Protein AF-A0A2V9KJE1-F1 (afdb_monomer_lite)

Radius of gyration: 40.96 Å; chains: 1; bounding box: 89×88×91 Å

pLDDT: mean 70.81, std 15.7, range [36.5, 93.81]

Structure (mmCIF, N/CA/C/O backbone):
data_AF-A0A2V9KJE1-F1
#
_entry.id   AF-A0A2V9KJE1-F1
#
loop_
_atom_site.group_PDB
_atom_site.id
_atom_site.type_symbol
_atom_site.label_atom_id
_atom_site.label_alt_id
_atom_site.label_comp_id
_atom_site.label_asym_id
_atom_site.label_entity_id
_atom_site.label_seq_id
_atom_site.pdbx_PDB_ins_code
_atom_site.Cartn_x
_atom_site.Cartn_y
_atom_site.Cartn_z
_atom_site.occupancy
_atom_site.B_iso_or_equiv
_atom_site.auth_seq_id
_atom_site.auth_comp_id
_atom_site.auth_asym_id
_atom_site.auth_atom_id
_atom_site.pdbx_PDB_model_num
ATOM 1 N N . MET A 1 1 ? 0.465 39.470 10.016 1.00 60.12 1 MET A N 1
ATOM 2 C CA . MET A 1 1 ? 0.032 39.154 11.400 1.00 60.12 1 MET A CA 1
ATOM 3 C C . MET A 1 1 ? -0.940 37.970 11.482 1.00 60.12 1 MET A C 1
ATOM 5 O O . MET A 1 1 ? -1.131 37.481 12.587 1.00 60.12 1 MET A O 1
ATOM 9 N N . SER A 1 2 ? -1.497 37.476 10.367 1.00 68.62 2 SER A N 1
ATOM 10 C CA . SER A 1 2 ? -2.455 36.352 10.347 1.00 68.62 2 SER A CA 1
ATOM 11 C C . SER A 1 2 ? -1.814 34.967 10.550 1.00 68.62 2 SER A C 1
ATOM 13 O O . SER A 1 2 ? -2.291 34.214 11.384 1.00 68.62 2 SER A O 1
ATOM 15 N N . ASP A 1 3 ? -0.639 34.705 9.962 1.00 73.88 3 ASP A N 1
ATOM 16 C CA . ASP A 1 3 ? 0.068 33.402 10.037 1.00 73.88 3 ASP A CA 1
ATOM 17 C C . ASP A 1 3 ? 0.393 32.912 11.469 1.00 73.88 3 ASP A C 1
ATOM 19 O O . ASP A 1 3 ? 0.583 31.725 11.720 1.00 73.88 3 ASP A O 1
ATOM 23 N N . ARG A 1 4 ? 0.455 33.820 12.452 1.00 74.38 4 ARG A N 1
ATOM 24 C CA . ARG A 1 4 ? 0.690 33.448 13.857 1.00 74.38 4 ARG A CA 1
ATOM 25 C C . ARG A 1 4 ? -0.583 32.961 14.552 1.00 74.38 4 ARG A C 1
ATOM 27 O O . ARG A 1 4 ? -0.482 32.107 15.421 1.00 74.38 4 ARG A O 1
ATOM 34 N N . LYS A 1 5 ? -1.743 33.510 14.174 1.00 80.38 5 LYS A N 1
ATOM 35 C CA . LYS A 1 5 ? -3.051 33.151 14.740 1.00 80.38 5 LYS A CA 1
ATOM 36 C C . LYS A 1 5 ? -3.518 31.792 14.224 1.00 80.38 5 LYS A C 1
ATOM 38 O O . LYS A 1 5 ? -4.075 31.011 14.989 1.00 80.38 5 LYS A O 1
ATOM 43 N N . ASP A 1 6 ? -3.210 31.498 12.965 1.00 81.44 6 ASP A N 1
ATOM 44 C CA . ASP A 1 6 ? -3.544 30.215 12.349 1.00 81.44 6 ASP A CA 1
ATOM 45 C C . ASP A 1 6 ? -2.756 29.078 13.011 1.00 81.44 6 ASP A C 1
ATOM 47 O O . ASP A 1 6 ? -3.331 28.060 13.373 1.00 81.44 6 ASP A O 1
ATOM 51 N N . LYS A 1 7 ? -1.459 29.279 13.286 1.00 84.81 7 LYS A N 1
ATOM 52 C CA . LYS A 1 7 ? -0.634 28.285 13.998 1.00 84.81 7 LYS A CA 1
ATOM 53 C C . LYS A 1 7 ? -1.140 28.004 15.409 1.00 84.81 7 LYS A C 1
ATOM 55 O O . LYS A 1 7 ? -1.301 26.844 15.757 1.00 84.81 7 LYS A O 1
ATOM 60 N N . THR A 1 8 ? -1.467 29.044 16.178 1.00 87.75 8 THR A N 1
ATOM 61 C CA . THR A 1 8 ? -2.024 28.862 17.529 1.00 87.75 8 THR A CA 1
ATOM 62 C C . THR A 1 8 ? -3.370 28.143 17.506 1.00 87.75 8 THR A C 1
ATOM 64 O O . THR A 1 8 ? -3.623 27.308 18.359 1.00 87.75 8 THR A O 1
ATOM 67 N N . PHE A 1 9 ? -4.210 28.411 16.502 1.00 90.19 9 PHE A N 1
ATOM 68 C CA . PHE A 1 9 ? -5.490 27.722 16.354 1.00 90.19 9 PHE A CA 1
ATOM 69 C C . PHE A 1 9 ? -5.316 26.233 16.027 1.00 90.19 9 PHE A C 1
ATOM 71 O O . PHE A 1 9 ? -6.034 25.395 16.568 1.00 90.19 9 PHE A O 1
ATOM 78 N N . ILE A 1 10 ? -4.361 25.893 15.156 1.00 91.06 10 ILE A N 1
ATOM 79 C CA . ILE A 1 10 ? -4.055 24.497 14.831 1.00 91.06 10 ILE A CA 1
ATOM 80 C C . ILE A 1 10 ? -3.469 23.768 16.040 1.00 91.06 10 ILE A C 1
ATOM 82 O O . ILE A 1 10 ? -3.880 22.640 16.309 1.00 91.06 10 ILE A O 1
ATOM 86 N N . ASP A 1 11 ? -2.562 24.405 16.779 1.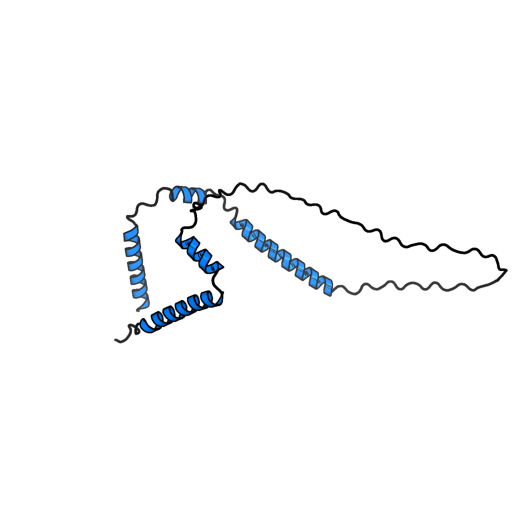00 92.69 11 ASP A N 1
ATOM 87 C CA . ASP A 1 11 ? -1.979 23.821 17.988 1.00 92.69 11 ASP A CA 1
ATOM 88 C C . ASP A 1 11 ? -3.067 23.552 19.043 1.00 92.69 11 ASP A C 1
ATOM 90 O O . ASP A 1 11 ? -3.169 22.428 19.533 1.00 92.69 11 ASP A O 1
ATOM 94 N N . ASP A 1 12 ? -3.962 24.515 19.294 1.00 92.06 12 ASP A N 1
ATOM 95 C CA . ASP A 1 12 ? -5.085 24.356 20.230 1.00 92.06 12 ASP A CA 1
ATOM 96 C C . ASP A 1 12 ? -6.057 23.243 19.794 1.00 92.06 12 ASP A C 1
ATOM 98 O O . ASP A 1 12 ? -6.529 22.451 20.616 1.00 92.06 12 ASP A O 1
ATOM 102 N N . LEU A 1 13 ? -6.340 23.135 18.490 1.00 93.81 13 LEU A N 1
ATOM 103 C CA . LEU A 1 13 ? -7.194 22.080 17.936 1.00 93.81 13 LEU A CA 1
ATOM 104 C C . LEU A 1 13 ? -6.567 20.689 18.130 1.00 93.81 13 LEU A C 1
ATOM 106 O O . LEU A 1 13 ? -7.262 19.721 18.459 1.00 93.81 13 LEU A O 1
ATOM 110 N N . VAL A 1 14 ? -5.254 20.579 17.915 1.00 92.81 14 VAL A N 1
ATOM 111 C CA . VAL A 1 14 ? -4.510 19.328 18.091 1.00 92.81 14 VAL A CA 1
ATOM 112 C C . VAL A 1 14 ? -4.477 18.941 19.563 1.00 92.81 14 VAL A C 1
ATOM 114 O O . VAL A 1 14 ? -4.825 17.799 19.872 1.00 92.81 14 VAL A O 1
ATOM 117 N N . GLU A 1 15 ? -4.151 19.872 20.458 1.00 92.31 15 GLU A N 1
ATOM 118 C CA . GLU A 1 15 ? -4.137 19.663 21.910 1.00 92.31 15 GLU A CA 1
ATOM 119 C C . GLU A 1 15 ? -5.501 19.135 22.389 1.00 92.31 15 GLU A C 1
ATOM 121 O O . GLU A 1 15 ? -5.583 18.066 22.997 1.00 92.31 15 GLU A O 1
ATOM 126 N N . GLN A 1 16 ? -6.599 19.781 21.976 1.00 90.94 16 GLN A N 1
ATOM 127 C CA . GLN A 1 16 ? -7.961 19.363 22.323 1.00 90.94 16 GLN A CA 1
ATOM 128 C C . GLN A 1 16 ? -8.304 17.958 21.791 1.00 90.94 16 GLN A C 1
ATOM 130 O O . GLN A 1 16 ? -9.004 17.175 22.445 1.00 90.94 16 GLN A O 1
ATOM 135 N N . SER A 1 17 ? -7.815 17.613 20.595 1.00 86.81 17 SER A N 1
ATOM 136 C CA . SER A 1 17 ? -8.026 16.290 19.997 1.00 86.81 17 SER A CA 1
ATOM 137 C C . SER A 1 17 ? -7.238 15.179 20.703 1.00 86.81 17 SER A C 1
ATOM 139 O O . SER A 1 17 ? -7.707 14.036 20.770 1.00 86.81 17 SER A O 1
ATOM 141 N N . LEU A 1 18 ? -6.056 15.510 21.230 1.00 87.25 18 LEU A N 1
ATOM 142 C CA . LEU A 1 18 ? -5.180 14.592 21.951 1.00 87.25 18 LEU A CA 1
ATOM 143 C C . LEU A 1 18 ? -5.666 14.377 23.380 1.00 87.25 18 LEU A C 1
ATOM 145 O O . LEU A 1 18 ? -5.709 13.229 23.823 1.00 87.25 18 LEU A O 1
ATOM 149 N N . ASP A 1 19 ? -6.120 15.430 24.057 1.00 87.75 19 ASP A N 1
ATOM 150 C CA . ASP A 1 19 ? -6.694 15.327 25.399 1.00 87.75 19 ASP A CA 1
ATOM 151 C C . ASP A 1 19 ? -7.910 14.399 25.419 1.00 87.75 19 ASP A C 1
ATOM 153 O O . ASP A 1 19 ? -7.998 13.509 26.265 1.00 87.75 19 ASP A O 1
ATOM 157 N N . ARG A 1 20 ? -8.777 14.472 24.398 1.00 81.62 20 ARG A N 1
ATOM 158 C CA . ARG A 1 20 ? -9.908 13.539 24.244 1.00 81.62 20 ARG A CA 1
ATOM 159 C C . ARG A 1 20 ? -9.477 12.070 24.115 1.00 81.62 20 ARG A C 1
ATOM 161 O O . ARG A 1 20 ? -10.264 11.171 24.395 1.00 81.62 20 ARG A O 1
ATOM 168 N N . ARG A 1 21 ? -8.252 11.802 23.657 1.00 76.06 21 ARG A N 1
ATOM 169 C CA . ARG A 1 21 ? -7.707 10.445 23.475 1.00 76.06 21 ARG A CA 1
ATOM 170 C C . ARG A 1 21 ? -6.802 10.005 24.624 1.00 76.06 21 ARG A C 1
ATOM 172 O O . ARG A 1 21 ? -6.409 8.842 24.651 1.00 76.06 21 ARG A O 1
ATOM 179 N N . ARG A 1 22 ? -6.490 10.900 25.564 1.00 76.38 22 ARG A N 1
ATOM 180 C CA . ARG A 1 22 ? -5.580 10.656 26.690 1.00 76.38 22 ARG A CA 1
ATOM 181 C C . ARG A 1 22 ? -6.195 9.776 27.777 1.00 76.38 22 ARG A C 1
ATOM 183 O O . ARG A 1 22 ? -5.471 9.063 28.460 1.00 76.38 22 ARG A O 1
ATOM 190 N N . GLU A 1 23 ? -7.521 9.798 27.898 1.00 73.69 23 GLU A N 1
ATOM 191 C CA . GLU A 1 23 ? -8.286 8.951 28.826 1.00 73.69 23 GLU A CA 1
ATOM 192 C C . GLU A 1 23 ? -8.452 7.505 28.330 1.00 73.69 23 GLU A C 1
ATOM 194 O O . GLU A 1 23 ? -8.911 6.639 29.073 1.00 73.69 23 GLU A O 1
ATOM 199 N N . ILE A 1 24 ? -8.074 7.219 27.080 1.00 79.19 24 ILE A N 1
ATOM 200 C CA . ILE A 1 24 ? -8.114 5.863 26.537 1.00 79.19 24 ILE A CA 1
ATOM 201 C C . ILE A 1 24 ? -6.896 5.116 27.073 1.00 79.19 24 ILE A C 1
ATOM 203 O O . ILE A 1 24 ? -5.758 5.420 26.713 1.00 79.19 24 ILE A O 1
ATOM 207 N N . GLU A 1 25 ? -7.146 4.127 27.929 1.00 72.38 25 GLU A N 1
ATOM 208 C CA . GLU A 1 25 ? -6.110 3.251 28.463 1.00 72.38 25 GLU A CA 1
ATOM 209 C C . GLU A 1 25 ? -5.287 2.660 27.299 1.00 72.38 25 GLU A C 1
ATOM 211 O O . GLU A 1 25 ? -5.864 2.126 26.340 1.00 72.38 25 GLU A O 1
ATOM 216 N N . PRO A 1 26 ? -3.945 2.786 27.316 1.00 70.62 26 PRO A N 1
ATOM 217 C CA . PRO A 1 26 ? -3.120 2.253 26.246 1.00 70.62 26 PRO A CA 1
ATOM 218 C C . PRO A 1 26 ? -3.376 0.751 26.125 1.00 70.62 26 PRO A C 1
ATOM 220 O O . PRO A 1 26 ? -3.361 0.018 27.114 1.00 70.62 26 PRO A O 1
ATOM 223 N N . LEU A 1 27 ? -3.619 0.289 24.895 1.00 69.56 27 LEU A N 1
ATOM 224 C CA . LEU A 1 27 ? -3.866 -1.121 24.597 1.00 69.56 27 LEU A CA 1
ATOM 225 C C . LEU A 1 27 ? -2.766 -1.977 25.243 1.00 69.56 27 LEU A C 1
ATOM 227 O O . LEU A 1 27 ? -1.590 -1.878 24.870 1.00 69.56 27 LEU A O 1
ATOM 231 N N . ARG A 1 28 ? -3.154 -2.809 26.222 1.00 74.94 28 ARG A N 1
ATOM 232 C CA . ARG A 1 28 ? -2.244 -3.731 26.916 1.00 74.94 28 ARG A CA 1
ATOM 233 C C . ARG A 1 28 ? -1.386 -4.488 25.897 1.00 74.94 28 ARG A C 1
ATOM 235 O O . ARG A 1 28 ? -1.897 -5.043 24.925 1.00 74.94 28 ARG A O 1
ATOM 242 N N . GLY A 1 29 ? -0.072 -4.490 26.121 1.00 77.25 29 GLY A N 1
ATOM 243 C CA . GLY A 1 29 ? 0.908 -5.172 25.268 1.00 77.25 29 GLY A CA 1
ATOM 244 C C . GLY A 1 29 ? 1.596 -4.294 24.214 1.00 77.25 29 GLY A C 1
ATOM 245 O O . GLY A 1 29 ? 2.469 -4.785 23.496 1.00 77.25 29 GLY A O 1
ATOM 246 N N . LEU A 1 30 ? 1.270 -2.999 24.108 1.00 81.44 30 LEU A N 1
ATOM 247 C CA . LEU A 1 30 ? 2.022 -2.077 23.244 1.00 81.44 30 LEU A CA 1
ATOM 248 C C . LEU A 1 30 ? 3.450 -1.861 23.769 1.00 81.44 30 LEU A C 1
ATOM 250 O O . LEU A 1 30 ? 4.402 -1.914 22.991 1.00 81.44 30 LEU A O 1
ATOM 254 N N . GLU A 1 31 ? 3.607 -1.728 25.087 1.00 83.56 31 GLU A N 1
ATOM 255 C CA . GLU A 1 31 ? 4.905 -1.603 25.761 1.00 83.56 31 GLU A CA 1
ATOM 256 C C . GLU A 1 31 ? 5.795 -2.824 25.517 1.00 83.56 31 GLU A C 1
ATOM 258 O O . GLU A 1 31 ? 6.951 -2.685 25.121 1.00 83.56 31 GLU A O 1
ATOM 263 N N . GLU A 1 32 ? 5.238 -4.029 25.649 1.00 82.12 32 GLU A N 1
ATOM 264 C CA . GLU A 1 32 ? 5.955 -5.281 25.396 1.00 82.12 32 GLU A CA 1
ATOM 265 C C . GLU A 1 32 ? 6.424 -5.380 23.942 1.00 82.12 32 GLU A C 1
ATOM 267 O O . GLU A 1 32 ? 7.567 -5.754 23.678 1.00 82.12 32 GLU A O 1
ATOM 272 N N . ARG A 1 33 ? 5.582 -4.978 22.982 1.00 77.88 33 ARG A N 1
ATOM 273 C CA . ARG A 1 33 ? 5.940 -4.957 21.554 1.00 77.88 33 ARG A CA 1
ATOM 274 C C . ARG A 1 33 ? 7.009 -3.913 21.245 1.00 77.88 33 ARG A C 1
ATOM 276 O O . ARG A 1 33 ? 7.862 -4.149 20.389 1.00 77.88 33 ARG A O 1
ATOM 283 N N . LEU A 1 34 ? 6.976 -2.765 21.916 1.00 82.69 34 LEU A N 1
ATOM 284 C CA . LEU A 1 34 ? 7.947 -1.691 21.723 1.00 82.69 34 LEU A CA 1
ATOM 285 C C . LEU A 1 34 ? 9.304 -2.074 22.331 1.00 82.69 34 LEU A C 1
ATOM 287 O O . LEU A 1 34 ? 10.334 -1.937 21.670 1.00 82.69 34 LEU A O 1
ATOM 291 N N . LEU A 1 35 ? 9.298 -2.681 23.520 1.00 86.00 35 LEU A N 1
ATOM 292 C CA . LEU A 1 35 ? 10.483 -3.262 24.151 1.00 86.00 35 LEU A CA 1
ATOM 293 C C . LEU A 1 35 ? 11.055 -4.431 23.340 1.00 86.00 35 LEU A C 1
ATOM 295 O O . LEU A 1 35 ? 12.271 -4.521 23.183 1.00 86.00 35 LEU A O 1
ATOM 299 N N . ALA A 1 36 ? 10.212 -5.291 22.763 1.00 79.88 36 ALA A N 1
ATOM 300 C CA . ALA A 1 36 ? 10.654 -6.366 21.875 1.00 79.88 36 ALA A CA 1
ATOM 301 C C . ALA A 1 36 ? 11.312 -5.821 20.595 1.00 79.88 36 ALA A C 1
ATOM 303 O O . ALA A 1 36 ? 12.355 -6.321 20.175 1.00 79.88 36 ALA A O 1
ATOM 304 N N . ARG A 1 37 ? 10.760 -4.752 20.004 1.00 72.06 37 ARG A N 1
ATOM 305 C CA . ARG A 1 37 ? 11.353 -4.078 18.834 1.00 72.06 37 ARG A CA 1
ATOM 306 C C . ARG A 1 37 ? 12.683 -3.399 19.159 1.00 72.06 37 ARG A C 1
ATOM 308 O O . ARG A 1 37 ? 13.600 -3.476 18.346 1.00 72.06 37 ARG A O 1
ATOM 315 N N . LEU A 1 38 ? 12.802 -2.777 20.333 1.00 77.62 38 LEU A N 1
ATOM 316 C CA . LEU A 1 38 ? 14.048 -2.163 20.810 1.00 77.62 38 LEU A CA 1
ATOM 317 C C . LEU A 1 38 ? 15.131 -3.201 21.124 1.00 77.62 38 LEU A C 1
ATOM 319 O O . LEU A 1 38 ? 16.309 -2.937 20.900 1.00 77.62 38 LEU A O 1
ATOM 323 N N . ARG A 1 39 ? 14.741 -4.378 21.625 1.00 73.75 39 ARG A N 1
ATOM 324 C CA . ARG A 1 39 ? 15.662 -5.494 21.886 1.00 73.75 39 ARG A CA 1
ATOM 325 C C . ARG A 1 39 ? 16.078 -6.240 20.622 1.00 73.75 39 ARG A C 1
ATOM 327 O O . ARG A 1 39 ? 17.115 -6.897 20.650 1.00 73.75 39 ARG A O 1
ATOM 334 N N . SER A 1 40 ? 15.321 -6.151 19.524 1.00 63.56 40 SER A N 1
ATOM 335 C CA . SER A 1 40 ? 15.767 -6.732 18.256 1.00 63.56 40 SER A CA 1
ATOM 336 C C . SER A 1 40 ? 16.954 -5.914 17.724 1.00 63.56 40 SER A C 1
ATOM 338 O O . SER A 1 40 ? 16.813 -4.701 17.517 1.00 63.56 40 SER A O 1
ATOM 340 N N . PRO A 1 41 ? 18.137 -6.516 17.512 1.00 61.31 41 PRO A N 1
ATOM 341 C CA . PRO A 1 41 ? 19.234 -5.805 16.877 1.00 61.31 41 PRO A CA 1
ATOM 342 C C . PRO A 1 41 ? 18.757 -5.346 15.494 1.00 61.31 41 PRO A C 1
ATOM 344 O O . PRO A 1 41 ? 18.164 -6.124 14.748 1.00 61.31 41 PRO A O 1
ATOM 347 N N . ARG A 1 42 ? 18.997 -4.072 15.153 1.00 62.28 42 ARG A N 1
ATOM 348 C CA . ARG A 1 42 ? 18.664 -3.398 13.874 1.00 62.28 42 ARG A CA 1
ATOM 349 C C . ARG A 1 42 ? 19.401 -3.995 12.653 1.00 62.28 42 ARG A C 1
ATOM 351 O O . ARG A 1 42 ? 19.893 -3.278 11.784 1.00 62.28 42 ARG A O 1
ATOM 358 N N . GLN A 1 43 ? 19.487 -5.313 12.561 1.00 59.53 43 GLN A N 1
ATOM 359 C CA . GLN A 1 43 ? 20.315 -6.043 11.609 1.00 59.53 43 GLN A CA 1
ATOM 360 C C . GLN A 1 43 ? 19.801 -5.922 10.165 1.00 59.53 43 GLN A C 1
ATOM 362 O O . GLN A 1 43 ? 20.568 -6.058 9.216 1.00 59.53 43 GLN A O 1
ATOM 367 N N . VAL A 1 44 ? 18.525 -5.570 9.977 1.00 60.78 44 VAL A N 1
ATOM 368 C CA . VAL A 1 44 ? 17.891 -5.499 8.649 1.00 60.78 44 VAL A CA 1
ATOM 369 C C . VAL A 1 44 ? 18.100 -4.163 7.925 1.00 60.78 44 VAL A C 1
ATOM 371 O O . VAL A 1 44 ? 18.037 -4.114 6.699 1.00 60.78 44 VAL A O 1
ATOM 374 N N . TRP A 1 45 ? 18.385 -3.068 8.641 1.00 60.16 45 TRP A N 1
ATOM 375 C CA . TRP A 1 45 ? 18.579 -1.754 8.000 1.00 60.16 45 TRP A CA 1
ATOM 376 C C . TRP A 1 45 ? 19.896 -1.672 7.221 1.00 60.16 45 TRP A C 1
ATOM 378 O O . TRP A 1 45 ? 19.975 -1.002 6.191 1.00 60.16 45 TRP A O 1
ATOM 388 N N . TRP A 1 46 ? 20.911 -2.408 7.672 1.00 65.69 46 TRP A N 1
ATOM 389 C CA . TRP A 1 46 ? 22.218 -2.460 7.021 1.00 65.69 46 TRP A CA 1
ATOM 390 C C . TRP A 1 46 ? 22.193 -3.341 5.775 1.00 65.69 46 TRP A C 1
ATOM 392 O O . TRP A 1 46 ? 22.893 -3.043 4.812 1.00 65.69 46 TRP A O 1
ATOM 402 N N . ALA A 1 47 ? 21.339 -4.370 5.749 1.00 66.94 47 ALA A N 1
ATOM 403 C CA . ALA A 1 47 ? 21.171 -5.226 4.581 1.00 66.94 47 ALA A CA 1
ATOM 404 C C . ALA A 1 47 ? 20.700 -4.412 3.364 1.00 66.94 47 ALA A C 1
ATOM 406 O O . ALA A 1 47 ? 21.302 -4.499 2.297 1.00 66.94 47 ALA A O 1
ATOM 407 N N . GLY A 1 48 ? 19.696 -3.543 3.532 1.00 72.00 48 GLY A N 1
ATOM 408 C CA . GLY A 1 48 ? 19.219 -2.671 2.452 1.00 72.00 48 GLY A CA 1
ATOM 409 C C . GLY A 1 48 ? 20.291 -1.704 1.931 1.00 72.00 48 GLY A C 1
ATOM 410 O O . GLY A 1 48 ? 20.403 -1.492 0.725 1.00 72.00 48 GLY A O 1
ATOM 411 N N . TRP A 1 49 ? 21.124 -1.158 2.820 1.00 77.94 49 TRP A N 1
ATOM 412 C CA . TRP A 1 49 ? 22.250 -0.299 2.439 1.00 77.94 49 TRP A CA 1
ATOM 413 C C . TRP A 1 49 ? 23.369 -1.067 1.729 1.00 77.94 49 TRP A C 1
ATOM 415 O O . TRP A 1 49 ? 23.896 -0.587 0.726 1.00 77.94 49 TRP A O 1
ATOM 425 N N . ALA A 1 50 ? 23.681 -2.278 2.191 1.00 77.69 50 ALA A N 1
ATOM 426 C CA . ALA A 1 50 ? 24.678 -3.146 1.576 1.00 77.69 50 ALA A CA 1
ATOM 427 C C . ALA A 1 50 ? 24.297 -3.510 0.133 1.00 77.69 50 ALA A C 1
ATOM 429 O O . ALA A 1 50 ? 25.141 -3.423 -0.757 1.00 77.69 50 ALA A O 1
ATOM 430 N N . TRP A 1 51 ? 23.022 -3.818 -0.132 1.00 83.06 51 TRP A N 1
ATOM 431 C CA . TRP A 1 51 ? 22.540 -4.085 -1.494 1.00 83.06 51 TRP A CA 1
ATOM 432 C C . TRP A 1 51 ? 22.637 -2.858 -2.407 1.00 83.06 51 TRP A C 1
ATOM 434 O O . TRP A 1 51 ? 23.017 -2.986 -3.572 1.00 83.06 51 TRP A O 1
ATOM 444 N N . ARG A 1 52 ? 22.367 -1.652 -1.888 1.00 84.00 52 ARG A N 1
ATOM 445 C CA . ARG A 1 52 ? 22.508 -0.406 -2.661 1.00 84.00 52 ARG A CA 1
ATOM 446 C C . ARG A 1 52 ? 23.970 -0.115 -2.997 1.00 84.00 52 ARG A C 1
ATOM 448 O O . ARG A 1 52 ? 24.276 0.150 -4.158 1.00 84.00 52 ARG A O 1
ATOM 455 N N . LEU A 1 53 ? 24.874 -0.249 -2.028 1.00 85.81 53 LEU A N 1
ATOM 456 C CA . LEU A 1 53 ? 26.321 -0.116 -2.240 1.00 85.81 53 LEU A CA 1
ATOM 457 C C . LEU A 1 53 ? 26.854 -1.155 -3.237 1.00 85.81 53 LEU A C 1
ATOM 459 O O . LEU A 1 53 ? 27.584 -0.799 -4.162 1.00 85.81 53 LEU A O 1
ATOM 463 N N . ALA A 1 54 ? 26.434 -2.415 -3.106 1.00 86.00 54 ALA A N 1
ATOM 464 C CA . ALA A 1 54 ? 26.810 -3.483 -4.028 1.00 86.00 54 ALA A CA 1
ATOM 465 C C . ALA A 1 54 ? 26.329 -3.199 -5.461 1.00 86.00 54 ALA A C 1
ATOM 467 O O . ALA A 1 54 ? 27.088 -3.377 -6.414 1.00 86.00 54 ALA A O 1
ATOM 468 N N . SER A 1 55 ? 25.101 -2.694 -5.622 1.00 88.31 55 SER A N 1
ATOM 469 C CA . SER A 1 55 ? 24.559 -2.337 -6.939 1.00 88.31 55 SER A CA 1
ATOM 470 C C . SER A 1 55 ? 25.324 -1.185 -7.603 1.00 88.31 55 SER A C 1
ATOM 472 O O . SER A 1 55 ? 25.613 -1.246 -8.799 1.00 88.31 55 SER A O 1
ATOM 474 N N . ALA A 1 56 ? 25.727 -0.172 -6.827 1.00 90.12 56 ALA A N 1
ATOM 475 C CA . ALA A 1 56 ? 26.499 0.961 -7.329 1.00 90.12 56 ALA A CA 1
ATOM 476 C C . ALA A 1 56 ? 27.903 0.534 -7.789 1.00 90.12 56 ALA A C 1
ATOM 478 O O . ALA A 1 56 ? 28.351 0.928 -8.867 1.00 90.12 56 ALA A O 1
ATOM 479 N N . LEU A 1 57 ? 28.570 -0.326 -7.013 1.00 92.12 57 LEU A N 1
ATOM 480 C CA . LEU A 1 57 ? 29.864 -0.910 -7.379 1.00 92.12 57 LEU A CA 1
ATOM 481 C C . LEU A 1 57 ? 29.774 -1.769 -8.646 1.00 92.12 57 LEU A C 1
ATOM 483 O O . LEU A 1 57 ? 30.628 -1.655 -9.526 1.00 92.12 57 LEU A O 1
ATOM 487 N N . ALA A 1 58 ? 28.726 -2.587 -8.773 1.00 92.56 58 ALA A N 1
ATOM 488 C CA . ALA A 1 58 ? 28.507 -3.406 -9.962 1.00 92.56 58 ALA A CA 1
ATOM 489 C C . ALA A 1 58 ? 28.306 -2.545 -11.222 1.00 92.56 58 ALA A C 1
ATOM 491 O O . ALA A 1 58 ? 28.916 -2.818 -12.256 1.00 92.56 58 ALA A O 1
ATOM 492 N N . ALA A 1 59 ? 27.516 -1.471 -11.133 1.00 92.88 59 ALA A N 1
ATOM 493 C CA . ALA A 1 59 ? 27.315 -0.545 -12.247 1.00 92.88 59 ALA A CA 1
ATOM 494 C C . ALA A 1 59 ? 28.628 0.132 -12.681 1.00 92.88 59 ALA A C 1
ATOM 496 O O . ALA A 1 59 ? 28.939 0.178 -13.873 1.00 92.88 59 ALA A O 1
ATOM 497 N N . LEU A 1 60 ? 29.440 0.587 -11.721 1.00 93.56 60 LEU A N 1
ATOM 498 C CA . LEU A 1 60 ? 30.765 1.158 -11.983 1.00 93.56 60 LEU A CA 1
ATOM 499 C C . LEU A 1 60 ? 31.703 0.163 -12.678 1.00 93.56 60 LEU A C 1
ATOM 501 O O . LEU A 1 60 ? 32.374 0.531 -13.642 1.00 93.56 60 LEU A O 1
ATOM 505 N N . ALA A 1 61 ? 31.717 -1.099 -12.243 1.00 92.25 61 ALA A N 1
ATOM 506 C CA . ALA A 1 61 ? 32.528 -2.144 -12.865 1.00 92.25 61 ALA A CA 1
ATOM 507 C C . ALA A 1 61 ? 32.121 -2.404 -14.327 1.00 92.25 61 ALA A C 1
ATOM 509 O O . ALA A 1 61 ? 32.986 -2.546 -15.193 1.00 92.25 61 ALA A O 1
ATOM 510 N N . VAL A 1 62 ? 30.817 -2.410 -14.626 1.00 92.75 62 VAL A N 1
ATOM 511 C CA . VAL A 1 62 ? 30.310 -2.565 -15.999 1.00 92.75 62 VAL A CA 1
ATOM 512 C C . VAL A 1 62 ? 30.724 -1.381 -16.872 1.00 92.75 62 VAL A C 1
ATOM 514 O O . VAL A 1 62 ? 31.223 -1.584 -17.978 1.00 92.75 62 VAL A O 1
ATOM 517 N N . ILE A 1 63 ? 30.584 -0.150 -16.374 1.00 90.62 63 ILE A N 1
ATOM 518 C CA . ILE A 1 63 ? 31.002 1.057 -17.103 1.00 90.62 63 ILE A CA 1
ATOM 519 C C . ILE A 1 63 ? 32.508 1.009 -17.391 1.00 90.62 63 ILE A C 1
ATOM 521 O O . ILE A 1 63 ? 32.922 1.207 -18.534 1.00 90.62 63 ILE A O 1
ATOM 525 N N . ALA A 1 64 ? 33.325 0.673 -16.389 1.00 88.62 64 ALA A N 1
ATOM 526 C CA . ALA A 1 64 ? 34.771 0.538 -16.546 1.00 88.62 64 ALA A CA 1
ATOM 527 C C . ALA A 1 64 ? 35.145 -0.543 -17.576 1.00 88.62 64 ALA A C 1
ATOM 529 O O . ALA A 1 64 ? 36.028 -0.325 -18.407 1.00 88.62 64 ALA A O 1
ATOM 530 N N . ALA A 1 65 ? 34.445 -1.681 -17.581 1.00 88.06 65 ALA A N 1
ATOM 531 C CA . ALA A 1 65 ? 34.658 -2.749 -18.555 1.00 88.06 65 ALA A CA 1
ATOM 532 C C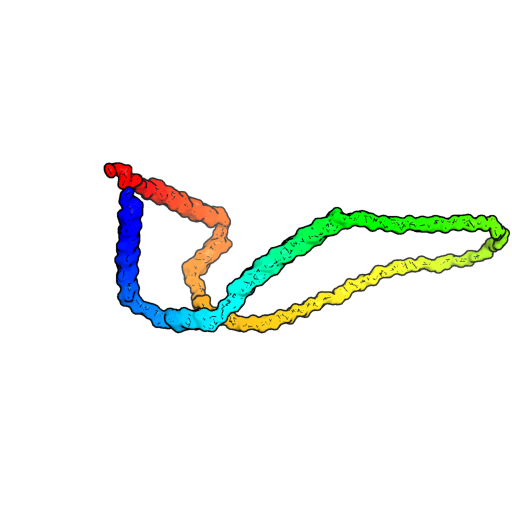 . ALA A 1 65 ? 34.301 -2.316 -19.987 1.00 88.06 65 ALA A C 1
ATOM 534 O O . ALA A 1 65 ? 35.053 -2.597 -20.920 1.00 88.06 65 ALA A O 1
ATOM 535 N N . VAL A 1 66 ? 33.191 -1.594 -20.172 1.00 87.31 66 VAL A N 1
ATOM 536 C CA . VAL A 1 66 ? 32.766 -1.084 -21.487 1.00 87.31 66 VAL A CA 1
ATOM 537 C C . VAL A 1 66 ? 33.756 -0.049 -22.020 1.00 87.31 66 VAL A C 1
ATOM 539 O O . VAL A 1 66 ? 34.156 -0.122 -23.184 1.00 87.31 66 VAL A O 1
ATOM 542 N N . VAL A 1 67 ? 34.189 0.890 -21.175 1.00 84.19 67 VAL A N 1
ATOM 543 C CA . VAL A 1 67 ? 35.182 1.906 -21.550 1.00 84.19 67 VAL A CA 1
ATOM 544 C C . VAL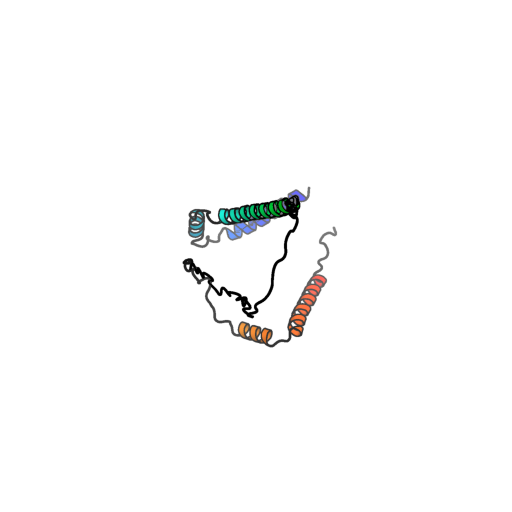 A 1 67 ? 36.525 1.248 -21.872 1.00 84.19 67 VAL A C 1
ATOM 546 O O . VAL A 1 67 ? 37.094 1.510 -22.930 1.00 84.19 67 VAL A O 1
ATOM 549 N N . GLY A 1 68 ? 36.990 0.326 -21.026 1.00 81.25 68 GLY A N 1
ATOM 550 C CA . GLY A 1 68 ? 38.242 -0.401 -21.233 1.00 81.25 68 GLY A CA 1
ATOM 551 C C . GLY A 1 68 ? 38.234 -1.307 -22.467 1.00 81.25 68 GLY A C 1
ATOM 552 O O . GLY A 1 68 ? 39.269 -1.493 -23.099 1.00 81.25 68 GLY A O 1
ATOM 553 N N . HIS A 1 69 ? 37.081 -1.855 -22.859 1.00 75.06 69 HIS A N 1
ATOM 554 C CA . HIS A 1 69 ? 36.968 -2.641 -24.088 1.00 75.06 69 HIS A CA 1
ATOM 555 C C . HIS A 1 69 ? 37.017 -1.763 -25.347 1.00 75.06 69 HIS A C 1
ATOM 557 O O . HIS A 1 69 ? 37.517 -2.203 -26.382 1.00 75.06 69 HIS A O 1
ATOM 563 N N . ARG A 1 70 ? 36.526 -0.519 -25.279 1.00 70.69 70 ARG A N 1
ATOM 564 C CA . ARG A 1 70 ? 36.553 0.426 -26.410 1.00 70.69 70 ARG A CA 1
ATOM 565 C C . ARG A 1 70 ? 37.932 1.034 -26.662 1.00 70.69 70 ARG A C 1
ATOM 567 O O . ARG A 1 70 ? 38.203 1.438 -27.786 1.00 70.69 70 ARG A O 1
ATOM 574 N N . THR A 1 71 ? 38.799 1.081 -25.654 1.00 64.31 71 THR A N 1
ATOM 575 C CA . THR A 1 71 ? 40.142 1.673 -25.760 1.00 64.31 71 THR A CA 1
ATOM 576 C C . THR A 1 71 ? 41.252 0.661 -26.033 1.00 64.31 71 THR A C 1
ATOM 578 O O . THR A 1 71 ? 42.412 1.058 -26.130 1.00 64.31 71 THR A O 1
ATOM 581 N N . ARG A 1 72 ? 40.943 -0.636 -26.192 1.00 60.75 72 ARG A N 1
ATOM 582 C CA . ARG A 1 72 ? 41.958 -1.634 -26.561 1.00 60.75 72 ARG A CA 1
ATOM 583 C C . ARG A 1 72 ? 42.471 -1.352 -27.980 1.00 60.75 72 ARG A C 1
ATOM 585 O O . ARG A 1 72 ? 41.697 -1.504 -28.927 1.00 60.75 72 ARG A O 1
ATOM 592 N N . PRO A 1 73 ? 43.754 -0.981 -28.164 1.00 62.78 73 PRO A N 1
ATOM 593 C CA . PRO A 1 73 ? 44.320 -0.880 -29.500 1.00 62.78 73 PRO A CA 1
ATOM 594 C C . PRO A 1 73 ? 44.294 -2.267 -30.161 1.00 62.78 73 PRO A C 1
ATOM 596 O O . PRO A 1 73 ? 44.473 -3.276 -29.466 1.00 62.78 73 PRO A O 1
ATOM 599 N N . PRO A 1 74 ? 44.072 -2.357 -31.485 1.00 61.56 74 PRO A N 1
ATOM 600 C CA . PRO A 1 74 ? 44.094 -3.637 -32.172 1.00 61.56 74 PRO A CA 1
ATOM 601 C C . PRO A 1 74 ? 45.462 -4.289 -31.962 1.00 61.56 74 PRO A C 1
ATOM 603 O O . PRO A 1 74 ? 46.501 -3.703 -32.278 1.00 61.56 74 PRO A O 1
ATOM 606 N N . ALA A 1 75 ? 45.458 -5.503 -31.407 1.00 64.19 75 ALA A N 1
ATOM 607 C CA . ALA A 1 75 ? 46.658 -6.313 -31.279 1.00 64.19 75 ALA A CA 1
ATOM 608 C C . ALA A 1 75 ? 47.296 -6.450 -32.669 1.00 64.19 75 ALA A C 1
ATOM 610 O O . ALA A 1 75 ? 46.659 -6.934 -33.609 1.00 64.19 75 ALA A O 1
ATOM 611 N N . ARG A 1 76 ? 48.538 -5.971 -32.815 1.00 61.41 76 ARG A N 1
ATOM 612 C CA . ARG A 1 76 ? 49.297 -6.102 -34.062 1.00 61.41 76 ARG A CA 1
ATOM 613 C C . ARG A 1 76 ? 49.381 -7.590 -34.399 1.00 61.41 76 ARG A C 1
ATOM 615 O O . ARG A 1 76 ? 49.954 -8.364 -33.637 1.00 61.41 76 ARG A O 1
ATOM 622 N N . ARG A 1 77 ? 48.773 -7.988 -35.521 1.00 60.28 77 ARG A N 1
ATOM 623 C CA . ARG A 1 77 ? 48.895 -9.349 -36.057 1.00 60.28 77 ARG A CA 1
ATOM 624 C C . ARG A 1 77 ? 50.385 -9.643 -36.273 1.00 60.28 77 ARG A C 1
ATOM 626 O O . ARG A 1 77 ? 51.050 -8.811 -36.893 1.00 60.28 77 ARG A O 1
ATOM 633 N N . PRO A 1 78 ? 50.922 -10.781 -35.801 1.00 60.22 78 PRO A N 1
ATOM 634 C CA . PRO A 1 78 ? 52.269 -11.177 -36.173 1.00 60.22 78 PRO A CA 1
ATOM 635 C C . PRO A 1 78 ? 52.285 -11.425 -37.683 1.00 60.22 78 PRO A C 1
ATOM 637 O O . PRO A 1 78 ? 51.509 -12.226 -38.205 1.00 60.22 78 PRO A O 1
ATOM 640 N N . VAL A 1 79 ? 53.126 -10.676 -38.393 1.00 55.94 79 VAL A N 1
ATOM 641 C CA . VAL A 1 79 ? 53.385 -10.888 -39.817 1.00 55.94 79 VAL A CA 1
ATOM 642 C C . VAL A 1 79 ? 54.060 -12.251 -39.937 1.00 55.94 79 VAL A C 1
ATOM 644 O O . VAL A 1 79 ? 55.134 -12.459 -39.373 1.00 55.94 79 VAL A O 1
ATOM 647 N N . ALA A 1 80 ? 53.413 -13.193 -40.622 1.00 57.81 80 ALA A N 1
ATOM 648 C CA . ALA A 1 80 ? 54.022 -14.472 -40.949 1.00 57.81 80 ALA A CA 1
ATOM 649 C C . ALA A 1 80 ? 55.283 -14.209 -41.785 1.00 57.81 80 ALA A C 1
ATOM 651 O O . ALA A 1 80 ? 55.207 -13.596 -42.851 1.00 57.81 80 ALA A O 1
ATOM 652 N N . GLN A 1 81 ? 56.443 -14.639 -41.286 1.00 51.56 81 GLN A N 1
ATOM 653 C CA . GLN A 1 81 ? 57.670 -14.658 -42.072 1.00 51.56 81 GLN A CA 1
ATOM 654 C C . GLN A 1 81 ? 57.461 -15.602 -43.257 1.00 51.56 81 GLN A C 1
ATOM 656 O O . GLN A 1 81 ? 57.230 -16.797 -43.085 1.00 51.56 81 GLN A O 1
ATOM 661 N N . VAL A 1 82 ? 57.513 -15.044 -44.463 1.00 49.88 82 VAL A N 1
ATOM 662 C CA . VAL A 1 82 ? 57.534 -15.811 -45.705 1.00 49.88 82 VAL A CA 1
ATOM 663 C C . VAL A 1 82 ? 58.869 -16.549 -45.755 1.00 49.88 82 VAL A C 1
ATOM 665 O O . VAL A 1 82 ? 59.918 -15.928 -45.910 1.00 49.88 82 VAL A O 1
ATOM 668 N N . SER A 1 83 ? 58.839 -17.872 -45.598 1.00 51.81 83 SER A N 1
ATOM 669 C CA . SER A 1 83 ? 59.982 -18.717 -45.933 1.00 51.81 83 SER A CA 1
ATOM 670 C C . SER A 1 83 ? 60.188 -18.681 -47.447 1.00 51.81 83 SER A C 1
ATOM 672 O O . SER A 1 83 ? 59.284 -18.991 -48.223 1.00 51.81 83 SER A O 1
ATOM 674 N N . THR A 1 84 ? 61.377 -18.260 -47.862 1.00 47.31 84 THR A N 1
ATOM 675 C CA . THR A 1 84 ? 61.848 -18.269 -49.248 1.00 47.31 84 THR A CA 1
ATOM 676 C C . THR A 1 84 ? 61.866 -19.698 -49.814 1.00 47.31 84 THR A C 1
ATOM 678 O O . THR A 1 84 ? 62.299 -20.620 -49.119 1.00 47.31 84 THR A O 1
ATOM 681 N N . PRO A 1 85 ? 61.418 -19.927 -51.063 1.00 47.69 85 PRO A N 1
ATOM 682 C CA . PRO A 1 85 ? 61.491 -21.246 -51.680 1.00 47.69 85 PRO A CA 1
ATOM 683 C C . PRO A 1 85 ? 62.930 -21.564 -52.113 1.00 47.69 85 PRO A C 1
ATOM 685 O O . PRO A 1 85 ? 63.560 -20.790 -52.833 1.00 47.69 85 PRO A O 1
ATOM 688 N N . ALA A 1 86 ? 63.444 -22.720 -51.688 1.00 49.81 86 ALA A N 1
ATOM 689 C CA . ALA A 1 86 ? 64.682 -23.293 -52.212 1.00 49.81 86 ALA A CA 1
ATOM 690 C C . ALA A 1 86 ? 64.466 -23.829 -53.648 1.00 49.81 86 ALA A C 1
ATOM 692 O O . ALA A 1 86 ? 63.377 -24.329 -53.947 1.00 49.81 86 ALA A O 1
ATOM 693 N N . PRO A 1 87 ? 65.464 -23.737 -54.549 1.00 43.56 87 PRO A N 1
ATOM 694 C CA . PRO A 1 87 ? 65.302 -24.109 -55.952 1.00 43.56 87 PRO A CA 1
ATOM 695 C C . PRO A 1 87 ? 65.313 -25.632 -56.174 1.00 43.56 87 PRO A C 1
ATOM 697 O O . PRO A 1 87 ? 66.063 -26.376 -55.546 1.00 43.56 87 PRO A O 1
ATOM 700 N N . LEU A 1 88 ? 64.466 -26.064 -57.111 1.00 46.53 88 LEU A N 1
ATOM 701 C CA . LEU A 1 88 ? 64.278 -27.432 -57.602 1.00 46.53 88 LEU A CA 1
ATOM 702 C C . LEU A 1 88 ? 65.448 -27.933 -58.469 1.00 46.53 88 LEU A C 1
ATOM 704 O O . LEU A 1 88 ? 65.844 -27.258 -59.414 1.00 46.53 88 LEU A O 1
ATOM 708 N N . ALA A 1 89 ? 65.873 -29.178 -58.233 1.00 36.50 89 ALA A N 1
ATOM 709 C CA . ALA A 1 89 ? 66.472 -30.123 -59.193 1.00 36.50 89 ALA A CA 1
ATOM 710 C C . ALA A 1 89 ? 66.361 -31.521 -58.531 1.00 36.50 89 ALA A C 1
ATOM 712 O O . ALA A 1 89 ? 66.662 -31.628 -57.349 1.00 36.50 89 ALA A O 1
ATOM 713 N N . VAL A 1 90 ? 65.876 -32.637 -59.088 1.00 40.81 90 VAL A N 1
ATOM 714 C CA . VAL A 1 90 ? 65.829 -33.242 -60.435 1.00 40.81 90 VAL A CA 1
ATOM 715 C C . VAL A 1 90 ? 64.659 -34.264 -60.439 1.00 40.81 90 VAL A C 1
ATOM 717 O O . VAL A 1 90 ? 64.388 -34.844 -59.384 1.00 40.81 90 VAL A O 1
ATOM 720 N N . PRO A 1 91 ? 63.965 -34.548 -61.563 1.00 51.75 91 PRO A N 1
ATOM 721 C CA . PRO A 1 91 ? 62.878 -35.528 -61.593 1.00 51.75 91 PRO A CA 1
ATOM 722 C C . PRO A 1 91 ? 63.374 -36.937 -61.957 1.00 51.75 91 PRO A C 1
ATOM 724 O O . PRO A 1 91 ? 64.117 -37.109 -62.921 1.00 51.75 91 PRO A O 1
ATOM 727 N N . ALA A 1 92 ? 62.884 -37.972 -61.268 1.00 40.88 92 ALA A N 1
ATOM 728 C CA . ALA A 1 92 ? 62.941 -39.339 -61.783 1.00 40.88 92 ALA A CA 1
ATOM 729 C C . ALA A 1 92 ? 61.770 -40.213 -61.289 1.00 40.88 92 ALA A C 1
ATOM 731 O O . ALA A 1 92 ? 61.704 -40.592 -60.127 1.00 40.88 92 ALA A O 1
ATOM 732 N N . ARG A 1 93 ? 60.924 -40.582 -62.263 1.00 36.56 93 ARG A N 1
ATOM 733 C CA . ARG A 1 93 ? 60.094 -41.802 -62.379 1.00 36.56 93 ARG A CA 1
ATOM 734 C C . ARG A 1 93 ? 58.875 -42.004 -61.451 1.00 36.56 93 ARG A C 1
ATOM 736 O O . ARG A 1 93 ? 58.974 -42.371 -60.290 1.00 36.56 93 ARG A O 1
ATOM 743 N N . LEU A 1 94 ? 57.704 -41.899 -62.086 1.00 42.72 94 LEU A N 1
ATOM 744 C CA . LEU A 1 94 ? 56.420 -42.564 -61.779 1.00 42.72 94 LEU A CA 1
ATOM 745 C C . LEU A 1 94 ? 56.452 -44.056 -62.223 1.00 42.72 94 LEU A C 1
ATOM 747 O O . LEU A 1 94 ? 57.413 -44.419 -62.908 1.00 42.72 94 LEU A O 1
ATOM 751 N N . PRO A 1 95 ? 55.402 -44.899 -62.030 1.00 54.34 95 PRO A N 1
ATOM 752 C CA . PRO A 1 95 ? 54.186 -44.789 -61.194 1.00 54.34 95 PRO A CA 1
ATOM 753 C C . PRO A 1 95 ? 53.886 -46.061 -60.350 1.00 54.34 95 PRO A C 1
ATOM 755 O O . PRO A 1 95 ? 54.251 -47.167 -60.739 1.00 54.34 95 PRO A O 1
ATOM 758 N N . ARG A 1 96 ? 53.056 -45.964 -59.297 1.00 39.25 96 ARG A N 1
ATOM 759 C CA . ARG A 1 96 ? 52.025 -46.995 -59.029 1.00 39.25 96 ARG A CA 1
ATOM 760 C C . ARG A 1 96 ? 50.917 -46.479 -58.111 1.00 39.25 96 ARG A C 1
ATOM 762 O O . ARG A 1 96 ? 51.176 -45.884 -57.074 1.00 39.25 96 ARG A O 1
ATOM 769 N N . ALA A 1 97 ? 49.683 -46.718 -58.540 1.00 42.69 97 ALA A N 1
ATOM 770 C CA . ALA A 1 97 ? 48.445 -46.308 -57.898 1.00 42.69 97 ALA A CA 1
ATOM 771 C C . ALA A 1 97 ? 48.028 -47.236 -56.746 1.00 42.69 97 ALA A C 1
ATOM 773 O O . ALA A 1 97 ? 48.130 -48.452 -56.885 1.00 42.69 97 ALA A O 1
ATOM 774 N N . THR A 1 98 ? 47.427 -46.658 -55.702 1.00 51.97 98 THR A N 1
ATOM 775 C CA . THR A 1 98 ? 46.344 -47.267 -54.905 1.00 51.97 98 THR A CA 1
ATOM 776 C C . THR A 1 98 ? 45.449 -46.160 -54.328 1.00 51.97 98 THR A C 1
ATOM 778 O O . THR A 1 98 ? 45.988 -45.179 -53.810 1.00 51.97 98 THR A O 1
ATOM 781 N N . PRO A 1 99 ? 44.109 -46.275 -54.398 1.00 54.28 99 PRO A N 1
ATOM 782 C CA . PRO A 1 99 ? 43.197 -45.234 -53.936 1.00 54.28 99 PRO A CA 1
ATOM 783 C C . PRO A 1 99 ? 42.718 -45.407 -52.481 1.00 54.28 99 PRO A C 1
ATOM 785 O O . PRO A 1 99 ? 42.645 -46.510 -51.950 1.00 54.28 99 PRO A O 1
ATOM 788 N N . ALA A 1 100 ? 42.256 -44.271 -51.946 1.00 43.53 100 ALA A N 1
ATOM 789 C CA . ALA A 1 100 ? 41.195 -44.086 -50.950 1.00 43.53 100 ALA A CA 1
ATOM 790 C C . ALA A 1 100 ? 41.490 -44.278 -49.446 1.00 43.53 100 ALA A C 1
ATOM 792 O O . ALA A 1 100 ? 41.559 -45.386 -48.922 1.00 43.53 100 ALA A O 1
ATOM 793 N N . LYS A 1 101 ? 41.398 -43.155 -48.712 1.00 51.22 101 LYS A N 1
ATOM 794 C CA . LYS A 1 101 ? 40.636 -43.091 -47.452 1.00 51.22 101 LYS A CA 1
ATOM 795 C C . LYS A 1 101 ? 40.177 -41.649 -47.167 1.00 51.22 101 LYS A C 1
ATOM 797 O O . LYS A 1 101 ? 41.026 -40.799 -46.913 1.00 51.22 101 LYS A O 1
ATOM 802 N N . PRO A 1 102 ? 38.870 -41.329 -47.191 1.00 58.25 102 PRO A N 1
ATOM 803 C CA . PRO A 1 102 ? 38.390 -40.060 -46.658 1.00 58.25 102 PRO A CA 1
ATOM 804 C C . PRO A 1 102 ? 38.301 -40.148 -45.128 1.00 58.25 102 PRO A C 1
ATOM 806 O O . PRO A 1 102 ? 37.609 -41.010 -44.581 1.00 58.25 102 PRO A O 1
ATOM 809 N N . LEU A 1 103 ? 38.999 -39.254 -44.426 1.00 50.16 103 LEU A N 1
ATOM 810 C CA . LEU A 1 103 ? 38.844 -39.085 -42.983 1.00 50.16 103 LEU A CA 1
ATOM 811 C C . LEU A 1 103 ? 37.489 -38.402 -42.729 1.00 50.16 103 LEU A C 1
ATOM 813 O O . LEU A 1 103 ? 37.319 -37.209 -42.972 1.00 50.16 103 LEU A O 1
ATOM 817 N N . ARG A 1 104 ? 36.495 -39.179 -42.287 1.00 52.00 104 ARG A N 1
ATOM 818 C CA . ARG A 1 104 ? 35.204 -38.656 -41.828 1.00 52.00 104 ARG A CA 1
ATOM 819 C C . ARG A 1 104 ? 35.415 -37.776 -40.596 1.00 52.00 104 ARG A C 1
ATOM 821 O O . ARG A 1 104 ? 35.908 -38.243 -39.572 1.00 52.00 104 ARG A O 1
ATOM 828 N N . ALA A 1 105 ? 34.976 -36.526 -40.698 1.00 53.28 105 ALA A N 1
ATOM 829 C CA . ALA A 1 105 ? 34.717 -35.660 -39.561 1.00 53.28 105 ALA A CA 1
ATOM 830 C C . ALA A 1 105 ? 33.646 -36.291 -38.655 1.00 53.28 105 ALA A C 1
ATOM 832 O O . ALA A 1 105 ? 32.587 -36.705 -39.129 1.00 53.28 105 ALA A O 1
ATOM 833 N N . ALA A 1 106 ? 33.915 -36.336 -37.353 1.00 57.44 106 ALA A N 1
ATOM 834 C CA . ALA A 1 106 ? 32.930 -36.653 -36.329 1.00 57.44 106 ALA A CA 1
ATOM 835 C C . ALA A 1 106 ? 32.758 -35.422 -35.423 1.00 57.44 106 ALA A C 1
ATOM 837 O O . ALA A 1 106 ? 33.718 -35.034 -34.756 1.00 57.44 106 ALA A O 1
ATOM 838 N N . PRO A 1 107 ? 31.571 -34.791 -35.360 1.00 59.56 107 PRO A N 1
ATOM 839 C CA . PRO A 1 107 ? 31.285 -33.802 -34.334 1.00 59.56 107 PRO A CA 1
ATOM 840 C C . PRO A 1 107 ? 30.911 -34.522 -33.034 1.00 59.56 107 PRO A C 1
ATOM 842 O O . PRO A 1 107 ? 29.865 -35.165 -32.929 1.00 59.56 107 PRO A O 1
ATOM 845 N N . ARG A 1 108 ? 31.770 -34.416 -32.019 1.00 56.09 108 ARG A N 1
ATOM 846 C CA . ARG A 1 108 ? 31.482 -34.930 -30.678 1.00 56.09 108 ARG A CA 1
ATOM 847 C C . ARG A 1 108 ? 30.543 -33.941 -29.977 1.00 56.09 108 ARG A C 1
ATOM 849 O O . ARG A 1 108 ? 30.972 -32.904 -29.484 1.00 56.09 108 ARG A O 1
ATOM 856 N N . ARG A 1 109 ? 29.244 -34.254 -29.978 1.00 51.03 109 ARG A N 1
ATOM 857 C CA . ARG A 1 109 ? 28.242 -33.601 -29.124 1.00 51.03 109 ARG A CA 1
ATOM 858 C C . ARG A 1 109 ? 28.590 -33.885 -27.662 1.00 51.03 109 ARG A C 1
ATOM 860 O O . ARG A 1 109 ? 28.629 -35.046 -27.265 1.00 51.03 109 ARG A O 1
ATOM 867 N N . ALA A 1 110 ? 28.819 -32.841 -26.873 1.00 53.59 110 ALA A N 1
ATOM 868 C CA . ALA A 1 110 ? 28.827 -32.932 -25.419 1.00 53.59 110 ALA A CA 1
ATOM 869 C C . ALA A 1 110 ? 27.449 -32.484 -24.916 1.00 53.59 110 ALA A C 1
ATOM 871 O O . ALA A 1 110 ? 27.141 -31.294 -24.889 1.00 53.59 110 ALA A O 1
ATOM 872 N N . ASN A 1 111 ? 26.607 -33.459 -24.576 1.00 51.59 111 ASN A N 1
ATOM 873 C CA . ASN A 1 111 ? 25.376 -33.228 -23.836 1.00 51.59 111 ASN A CA 1
ATOM 874 C C . ASN A 1 111 ? 25.683 -33.181 -22.334 1.00 51.59 111 ASN A C 1
ATOM 876 O O . ASN A 1 111 ? 26.356 -34.058 -21.808 1.00 51.59 111 ASN A O 1
ATOM 880 N N . HIS A 1 112 ? 25.098 -32.168 -21.697 1.00 50.44 112 HIS A N 1
ATOM 881 C CA . HIS A 1 112 ? 24.600 -32.116 -20.322 1.00 50.44 112 HIS A CA 1
ATOM 882 C C . HIS A 1 112 ? 25.531 -32.455 -19.149 1.00 50.44 112 HIS A C 1
ATOM 884 O O . HIS A 1 112 ? 25.764 -33.610 -18.819 1.00 50.44 112 HIS A O 1
ATOM 890 N N . ALA A 1 113 ? 25.803 -31.419 -18.353 1.00 48.41 113 ALA A N 1
ATOM 891 C CA . ALA A 1 113 ? 25.558 -31.483 -16.916 1.00 48.41 113 ALA A CA 1
ATOM 892 C C . ALA A 1 113 ? 25.161 -30.085 -16.411 1.00 48.41 113 ALA A C 1
ATOM 894 O O . ALA A 1 113 ? 25.983 -29.177 -16.341 1.00 48.41 113 ALA A O 1
ATOM 895 N N . ARG A 1 114 ? 23.873 -29.901 -16.094 1.00 57.22 114 ARG A N 1
ATOM 896 C CA . ARG A 1 114 ? 23.413 -28.834 -15.194 1.00 57.22 114 ARG A CA 1
ATOM 897 C C . ARG A 1 114 ? 23.667 -29.328 -13.768 1.00 57.22 114 ARG A C 1
ATOM 899 O O . ARG A 1 114 ? 23.051 -30.329 -13.404 1.00 57.22 114 ARG A O 1
ATOM 906 N N . PRO A 1 115 ? 24.476 -28.659 -12.937 1.00 52.09 115 PRO A N 1
ATOM 907 C CA . PRO A 1 115 ? 24.368 -28.859 -11.505 1.00 52.09 115 PRO A CA 1
ATOM 908 C C . PRO A 1 115 ? 23.146 -28.081 -11.007 1.00 52.09 115 PRO A C 1
ATOM 910 O O . PRO A 1 115 ? 23.163 -26.859 -10.874 1.00 52.09 115 PRO A O 1
ATOM 913 N N . ALA A 1 116 ? 22.059 -28.811 -10.765 1.00 56.97 116 ALA A N 1
ATOM 914 C CA . ALA A 1 116 ? 20.998 -28.368 -9.878 1.00 56.97 116 ALA A CA 1
ATOM 915 C C . ALA A 1 116 ? 21.544 -28.408 -8.445 1.00 56.97 116 ALA A C 1
ATOM 917 O O . ALA A 1 116 ? 21.464 -29.430 -7.772 1.00 56.97 116 ALA A O 1
ATOM 918 N N . SER A 1 117 ? 22.128 -27.308 -7.976 1.00 50.75 117 SER A N 1
ATOM 919 C CA . SER A 1 117 ? 22.336 -27.100 -6.545 1.00 50.75 117 SER A CA 1
ATOM 920 C C . SER A 1 117 ? 21.125 -26.353 -5.998 1.00 50.75 117 SER A C 1
ATOM 922 O O . SER A 1 117 ? 21.138 -25.134 -5.838 1.00 50.75 117 SER A O 1
ATOM 924 N N . MET A 1 118 ? 20.054 -27.110 -5.749 1.00 53.53 118 MET A N 1
ATOM 925 C CA . MET A 1 118 ? 19.032 -26.727 -4.782 1.00 53.53 118 MET A CA 1
ATOM 926 C C . MET A 1 118 ? 19.680 -26.779 -3.398 1.00 53.53 118 MET A C 1
ATOM 928 O O . MET A 1 118 ? 19.613 -27.785 -2.699 1.00 53.53 118 MET A O 1
ATOM 932 N N . THR A 1 119 ? 20.330 -25.696 -2.989 1.00 50.38 119 THR A N 1
ATOM 933 C CA . THR A 1 119 ? 20.451 -25.404 -1.566 1.00 50.38 119 THR A CA 1
ATOM 934 C C . THR A 1 119 ? 19.083 -24.922 -1.119 1.00 50.38 119 THR A C 1
ATOM 936 O O . THR A 1 119 ? 18.740 -23.747 -1.230 1.00 50.38 119 THR A O 1
ATOM 939 N N . ALA A 1 120 ? 18.275 -25.879 -0.660 1.00 54.62 120 ALA A N 1
ATOM 940 C CA . ALA A 1 120 ? 17.137 -25.616 0.197 1.00 54.62 120 ALA A CA 1
ATOM 941 C C . ALA A 1 120 ? 17.670 -24.895 1.440 1.00 54.62 120 ALA A C 1
ATOM 943 O O . ALA A 1 120 ? 18.116 -25.511 2.407 1.00 54.62 120 ALA A O 1
ATOM 944 N N . GLN A 1 121 ? 17.707 -23.566 1.371 1.00 50.53 121 GLN A N 1
ATOM 945 C CA . GLN A 1 121 ? 17.774 -22.745 2.561 1.00 50.53 121 GLN A CA 1
ATOM 946 C C . GLN A 1 121 ? 16.544 -23.117 3.376 1.00 50.53 121 GLN A C 1
ATOM 948 O O . GLN A 1 121 ? 15.414 -22.949 2.922 1.00 50.53 121 GLN A O 1
ATOM 953 N N . SER A 1 122 ? 16.798 -23.696 4.545 1.00 52.94 122 SER A N 1
ATOM 954 C CA . SER A 1 122 ? 15.833 -23.843 5.621 1.00 52.94 122 SER A CA 1
ATOM 955 C C . SER A 1 122 ? 15.311 -22.451 5.963 1.00 52.94 122 SER A C 1
ATOM 957 O O . SER A 1 122 ? 15.861 -21.767 6.822 1.00 52.94 122 SER A O 1
ATOM 959 N N . SER A 1 123 ? 14.290 -22.002 5.239 1.00 54.91 123 SER A N 1
ATOM 960 C CA . SER A 1 123 ? 13.467 -20.883 5.651 1.00 54.91 123 SER A CA 1
ATOM 961 C C . SER A 1 123 ? 12.802 -21.320 6.945 1.00 54.91 123 SER A C 1
ATOM 963 O O . SER A 1 123 ? 12.017 -22.272 6.941 1.00 54.91 123 SER A O 1
ATOM 965 N N . GLU A 1 124 ? 13.138 -20.656 8.047 1.00 58.84 124 GLU A N 1
ATOM 966 C CA . GLU A 1 124 ? 12.288 -20.663 9.232 1.00 58.84 124 GLU A CA 1
ATOM 967 C C . GLU A 1 124 ? 10.827 -20.518 8.775 1.00 58.84 124 GLU 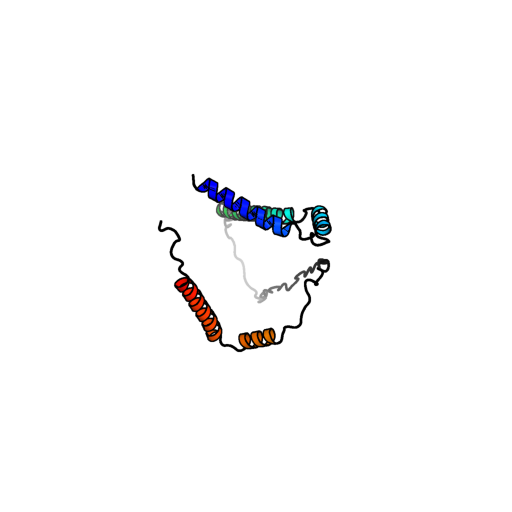A C 1
ATOM 969 O O . GLU A 1 124 ? 10.548 -19.675 7.912 1.00 58.84 124 GLU A O 1
ATOM 974 N N . PRO A 1 125 ? 9.898 -21.354 9.268 1.00 64.00 125 PRO A N 1
ATOM 975 C CA . PRO A 1 125 ? 8.506 -21.240 8.883 1.00 64.00 125 PRO A CA 1
ATOM 976 C C . PRO A 1 125 ? 8.015 -19.872 9.352 1.00 64.00 125 PRO A C 1
ATOM 978 O O . PRO A 1 125 ? 7.797 -19.659 10.545 1.00 64.00 125 PRO A O 1
ATOM 981 N N . MET A 1 126 ? 7.858 -18.931 8.415 1.00 61.97 126 MET A N 1
ATOM 982 C CA . MET A 1 126 ? 7.074 -17.725 8.655 1.00 61.97 126 MET A CA 1
ATOM 983 C C . MET A 1 126 ? 5.756 -18.190 9.283 1.00 61.97 126 MET A C 1
ATOM 985 O O . MET A 1 126 ? 5.098 -19.057 8.695 1.00 61.97 126 MET A O 1
ATOM 989 N N . PRO A 1 127 ? 5.368 -17.693 10.470 1.00 57.12 127 PRO A N 1
ATOM 990 C CA . PRO A 1 127 ? 4.063 -18.006 11.020 1.00 57.12 127 PRO A CA 1
ATOM 991 C C . PRO A 1 127 ? 3.024 -17.513 10.015 1.00 57.12 127 PRO A C 1
ATOM 993 O O . PRO A 1 127 ? 2.820 -16.314 9.835 1.00 57.12 127 PRO A O 1
ATOM 996 N N . ASN A 1 128 ? 2.404 -18.468 9.325 1.00 58.38 128 ASN A N 1
ATOM 997 C CA . ASN A 1 128 ? 1.438 -18.283 8.246 1.00 58.38 128 ASN A CA 1
ATOM 998 C C . ASN A 1 128 ? 0.063 -17.856 8.795 1.00 58.38 128 ASN A C 1
ATOM 1000 O O . ASN A 1 128 ? -0.982 -18.281 8.308 1.00 58.38 128 ASN A O 1
ATOM 1004 N N . THR A 1 129 ? 0.065 -17.076 9.877 1.00 67.69 129 THR A N 1
ATOM 1005 C CA . THR A 1 129 ? -1.122 -16.779 10.672 1.00 67.69 129 THR A CA 1
ATOM 1006 C C . THR A 1 129 ? -1.174 -15.287 10.952 1.00 67.69 129 THR A C 1
ATOM 1008 O O . THR A 1 129 ? -0.771 -14.803 12.008 1.00 67.69 129 THR A O 1
ATOM 1011 N N . PHE A 1 130 ? -1.678 -14.557 9.963 1.00 49.22 130 PHE A N 1
ATOM 1012 C CA . PHE A 1 130 ? -2.135 -13.183 10.099 1.00 49.22 130 PHE A CA 1
ATOM 1013 C C . PHE A 1 130 ? -3.192 -12.917 9.023 1.00 49.22 130 PHE A C 1
ATOM 1015 O O . PHE A 1 130 ? -2.887 -13.076 7.844 1.00 49.22 130 PHE A O 1
ATOM 1022 N N . PRO A 1 131 ? -4.371 -12.399 9.396 1.00 65.25 131 PRO A N 1
ATOM 1023 C CA . PRO A 1 131 ? -5.447 -13.118 10.080 1.00 65.25 131 PRO A CA 1
ATOM 1024 C C . PRO A 1 131 ? -6.062 -14.252 9.217 1.00 65.25 131 PRO A C 1
ATOM 1026 O O . PRO A 1 131 ? -5.682 -14.478 8.076 1.00 65.25 131 PRO A O 1
ATOM 1029 N N . THR A 1 132 ? -6.980 -15.011 9.816 1.00 57.56 132 THR A N 1
ATOM 1030 C CA . THR A 1 132 ? -7.585 -16.271 9.341 1.00 57.56 132 THR A CA 1
ATOM 1031 C C . THR A 1 132 ? -8.056 -16.297 7.877 1.00 57.56 132 THR A C 1
ATOM 1033 O O . THR A 1 132 ? -8.666 -15.323 7.435 1.00 57.56 132 THR A O 1
ATOM 1036 N N . PRO A 1 133 ? -7.924 -17.444 7.169 1.00 59.22 133 PRO A N 1
ATOM 1037 C CA . PRO A 1 133 ? -8.642 -17.703 5.924 1.00 59.22 133 PRO A CA 1
ATOM 1038 C C . PRO A 1 133 ? -10.135 -17.837 6.240 1.00 59.22 133 PRO A C 1
ATOM 1040 O O . PRO A 1 133 ? -10.651 -18.933 6.456 1.00 59.22 133 PRO A O 1
ATOM 1043 N N . THR A 1 134 ? -10.845 -16.715 6.326 1.00 68.81 134 THR A N 1
ATOM 1044 C CA . THR A 1 134 ? -12.302 -16.758 6.316 1.00 68.81 134 THR A CA 1
ATOM 1045 C C . THR A 1 134 ? -12.715 -17.280 4.946 1.00 68.81 134 THR A C 1
ATOM 1047 O O . THR A 1 134 ? -12.233 -16.765 3.932 1.00 68.81 134 THR A O 1
ATOM 1050 N N . PRO A 1 135 ? -13.558 -18.324 4.869 1.00 79.00 135 PRO A N 1
ATOM 1051 C CA . PRO A 1 135 ? -14.107 -18.715 3.585 1.00 79.00 135 PRO A CA 1
ATOM 1052 C C . PRO A 1 135 ? -14.785 -17.484 2.987 1.00 79.00 135 PRO A C 1
ATOM 1054 O O . PRO A 1 135 ? -15.526 -16.803 3.697 1.00 79.00 135 PRO A O 1
ATOM 1057 N N . LEU A 1 136 ? -14.510 -17.206 1.707 1.00 80.31 136 LEU A N 1
ATOM 1058 C CA . LEU A 1 136 ? -15.106 -16.068 1.006 1.00 80.31 136 LEU A CA 1
ATOM 1059 C C . LEU A 1 136 ? -16.603 -16.020 1.298 1.00 80.31 136 LEU A C 1
ATOM 1061 O O . LEU A 1 136 ? -17.279 -17.055 1.177 1.00 80.31 136 LEU A O 1
ATOM 1065 N N . THR A 1 137 ? -17.090 -14.840 1.660 1.00 87.69 137 THR A N 1
ATOM 1066 C CA . THR A 1 137 ? -18.512 -14.609 1.912 1.00 87.69 137 THR A CA 1
ATOM 1067 C C . THR A 1 137 ? -19.316 -14.874 0.637 1.00 87.69 137 THR A C 1
ATOM 1069 O O . THR A 1 137 ? -18.783 -14.848 -0.476 1.00 87.69 137 THR A O 1
ATOM 1072 N N . GLU A 1 138 ? -20.615 -15.161 0.754 1.00 87.81 138 GLU A N 1
ATOM 1073 C CA . GLU A 1 138 ? -21.453 -15.404 -0.432 1.00 87.81 138 GLU A CA 1
ATOM 1074 C C . GLU A 1 138 ? -21.464 -14.206 -1.390 1.00 87.81 138 GLU A C 1
ATOM 1076 O O . GLU A 1 138 ? -21.431 -14.388 -2.608 1.00 87.81 138 GLU A O 1
ATOM 1081 N N . GLN A 1 139 ? -21.414 -12.991 -0.838 1.00 90.81 139 GLN A N 1
ATOM 1082 C CA . GLN A 1 139 ? -21.319 -11.745 -1.597 1.00 90.81 139 GLN A CA 1
ATOM 1083 C C . GLN A 1 139 ? -20.009 -11.669 -2.392 1.00 90.81 139 GLN A C 1
ATOM 1085 O O . GLN A 1 139 ? -20.031 -11.392 -3.590 1.00 90.81 139 GLN A O 1
ATOM 1090 N N . GLU A 1 140 ? -18.875 -11.996 -1.768 1.00 86.75 140 GLU A N 1
ATOM 1091 C CA . GLU A 1 140 ? -17.570 -12.024 -2.441 1.00 86.75 140 GLU A CA 1
ATOM 1092 C C . GLU A 1 140 ? -17.512 -13.093 -3.537 1.00 86.75 140 GLU A C 1
ATOM 1094 O O . GLU A 1 140 ? -16.964 -12.858 -4.615 1.00 86.75 140 GLU A O 1
ATOM 1099 N N . ARG A 1 141 ? -18.117 -14.266 -3.312 1.00 89.44 141 ARG A N 1
ATOM 1100 C CA . ARG A 1 141 ? -18.198 -15.318 -4.341 1.00 89.44 141 ARG A CA 1
ATOM 1101 C C . ARG A 1 141 ? -19.034 -14.879 -5.533 1.00 89.44 141 ARG A C 1
ATOM 1103 O O . ARG A 1 141 ? -18.671 -15.178 -6.670 1.00 89.44 141 ARG A O 1
ATOM 1110 N N . LEU A 1 142 ? -20.150 -14.199 -5.283 1.00 91.38 142 LEU A N 1
ATOM 1111 C CA . LEU A 1 142 ? -21.006 -13.670 -6.339 1.00 91.38 142 LEU A CA 1
ATOM 1112 C C . LEU A 1 142 ? -20.262 -12.598 -7.139 1.00 91.38 142 LEU A C 1
ATOM 1114 O O . LEU A 1 142 ? -20.268 -12.653 -8.368 1.00 91.38 142 LEU A O 1
ATOM 1118 N N . LEU A 1 143 ? -19.538 -11.705 -6.460 1.00 89.50 143 LEU A N 1
ATOM 1119 C CA . LEU A 1 143 ? -18.708 -10.690 -7.105 1.00 89.50 143 LEU A CA 1
ATOM 1120 C C . LEU A 1 143 ? -17.625 -11.321 -7.990 1.00 89.50 143 LEU A C 1
ATOM 1122 O O . LEU A 1 143 ? -17.459 -10.917 -9.138 1.00 89.50 143 LEU A O 1
ATOM 1126 N N . LEU A 1 144 ? -16.929 -12.354 -7.509 1.00 89.69 144 LEU A N 1
ATOM 1127 C CA . LEU A 1 144 ? -15.932 -13.059 -8.318 1.00 89.69 144 LEU A CA 1
ATOM 1128 C C . LEU A 1 144 ? -16.545 -13.725 -9.549 1.00 89.69 144 LEU A C 1
ATOM 1130 O O . LEU A 1 144 ? -15.970 -13.645 -10.632 1.00 89.69 144 LEU A O 1
ATOM 1134 N N . ARG A 1 145 ? -17.716 -14.356 -9.409 1.00 89.31 145 ARG A N 1
ATOM 1135 C CA . ARG A 1 145 ? -18.433 -14.940 -10.553 1.00 89.31 145 ARG A CA 1
ATOM 1136 C C . ARG A 1 145 ? -18.838 -13.874 -11.561 1.00 89.31 145 ARG A C 1
ATOM 1138 O O . ARG A 1 145 ? -18.703 -14.104 -12.756 1.00 89.31 145 ARG A O 1
ATOM 1145 N N . PHE A 1 146 ? -19.291 -12.717 -11.087 1.00 88.31 146 PHE A N 1
ATOM 1146 C CA . PHE A 1 146 ? -19.614 -11.587 -11.947 1.00 88.31 146 PHE A CA 1
ATOM 1147 C C . PHE A 1 146 ? -18.377 -11.103 -12.708 1.00 88.31 146 PHE A C 1
ATOM 1149 O O . PHE A 1 146 ? -18.425 -11.010 -13.926 1.00 88.31 146 PHE A O 1
ATOM 1156 N N . VAL A 1 147 ? -17.245 -10.894 -12.033 1.00 89.00 147 VAL A N 1
ATOM 1157 C CA . VAL A 1 147 ? -15.994 -10.463 -12.683 1.00 89.00 147 VAL A CA 1
ATOM 1158 C C . VAL A 1 147 ? -15.482 -11.499 -13.690 1.00 89.00 147 VAL A C 1
ATOM 1160 O O . VAL A 1 147 ? -14.980 -11.124 -14.744 1.00 89.00 147 VAL A O 1
ATOM 1163 N N . GLN A 1 148 ? -15.620 -12.794 -13.397 1.00 88.38 148 GLN A N 1
ATOM 1164 C CA . GLN A 1 148 ? -15.190 -13.868 -14.299 1.00 88.38 148 GLN A CA 1
ATOM 1165 C C . GLN A 1 148 ? -16.103 -14.038 -15.521 1.00 88.38 148 GLN A C 1
ATOM 1167 O O . GLN A 1 148 ? -15.617 -14.393 -16.592 1.00 88.38 148 GLN A O 1
ATOM 1172 N N . ALA A 1 149 ? -17.412 -13.825 -15.366 1.00 87.94 149 ALA A N 1
ATOM 1173 C CA . ALA A 1 149 ? -18.393 -14.006 -16.435 1.00 87.94 149 ALA A CA 1
ATOM 1174 C C . ALA A 1 149 ? -18.664 -12.725 -17.240 1.00 87.94 149 ALA A C 1
ATOM 1176 O O . ALA A 1 149 ? -19.168 -12.801 -18.361 1.00 87.94 149 ALA A O 1
ATOM 1177 N N . ALA A 1 150 ? -18.366 -11.549 -16.683 1.00 83.81 150 ALA A N 1
ATOM 1178 C CA . ALA A 1 150 ? -18.656 -10.279 -17.326 1.00 83.81 150 ALA A CA 1
ATOM 1179 C C . ALA A 1 150 ? -17.657 -9.978 -18.458 1.00 83.81 150 ALA A C 1
ATOM 1181 O O . ALA A 1 150 ? -16.443 -10.102 -18.277 1.00 83.81 150 ALA A O 1
ATOM 1182 N N . PRO A 1 151 ? -18.135 -9.509 -19.625 1.00 83.62 151 PRO A N 1
ATOM 1183 C CA . PRO A 1 151 ? -17.253 -8.989 -20.657 1.00 83.62 151 PRO A CA 1
ATOM 1184 C C . PRO A 1 151 ? -16.577 -7.706 -20.161 1.00 83.62 151 PRO A C 1
ATOM 1186 O O . PRO A 1 151 ? -17.209 -6.864 -19.523 1.00 83.62 151 PRO A O 1
ATOM 1189 N N . ALA A 1 152 ? -15.298 -7.522 -20.504 1.00 80.25 152 ALA A N 1
ATOM 1190 C CA . ALA A 1 152 ? -14.475 -6.401 -20.031 1.00 80.25 152 ALA A CA 1
ATOM 1191 C C . ALA A 1 152 ? -15.119 -5.015 -20.246 1.00 80.25 152 ALA A C 1
ATOM 1193 O O . ALA A 1 152 ? -14.902 -4.098 -19.461 1.00 80.25 152 ALA A O 1
ATOM 1194 N N . GLN A 1 153 ? -15.957 -4.875 -21.275 1.00 78.31 153 GLN A N 1
ATOM 1195 C CA . GLN A 1 153 ? -16.689 -3.644 -21.583 1.00 78.31 153 GLN A CA 1
ATOM 1196 C C . GLN A 1 153 ? -17.682 -3.249 -20.479 1.00 78.31 153 GLN A C 1
ATOM 1198 O O . GLN A 1 153 ? -17.828 -2.065 -20.193 1.00 78.31 153 GLN A O 1
ATOM 1203 N N . VAL A 1 154 ? -18.321 -4.223 -19.822 1.00 81.19 154 VAL A N 1
ATOM 1204 C CA . VAL A 1 154 ? -19.260 -3.969 -18.717 1.00 81.19 154 VAL A CA 1
ATOM 1205 C C . VAL A 1 154 ? -18.504 -3.480 -17.484 1.00 81.19 154 VAL A C 1
ATOM 1207 O O . VAL A 1 154 ? -18.930 -2.524 -16.846 1.00 81.19 154 VAL A O 1
ATOM 1210 N N . LEU A 1 155 ? -17.338 -4.064 -17.191 1.00 82.75 155 LEU A N 1
ATOM 1211 C CA . LEU A 1 155 ? -16.491 -3.610 -16.084 1.00 82.75 155 LEU A CA 1
ATOM 1212 C C . LEU A 1 155 ? -16.013 -2.167 -16.307 1.00 82.75 155 LEU A C 1
ATOM 1214 O O . LEU A 1 155 ? -16.098 -1.340 -15.403 1.00 82.75 155 LEU A O 1
ATOM 1218 N N . LEU A 1 156 ? -15.591 -1.834 -17.529 1.00 84.56 156 LEU A N 1
ATOM 1219 C CA . LEU A 1 156 ? -15.175 -0.474 -17.876 1.00 84.56 156 LEU A CA 1
ATOM 1220 C C . LEU A 1 156 ? -16.329 0.532 -17.798 1.00 84.56 156 LEU A C 1
ATOM 1222 O O . LEU A 1 156 ? -16.123 1.645 -17.322 1.00 84.56 156 LEU A O 1
ATOM 1226 N N . ALA A 1 157 ? -17.539 0.140 -18.206 1.00 82.44 157 ALA A N 1
ATOM 1227 C CA . ALA A 1 157 ? -18.719 0.989 -18.074 1.00 82.44 157 ALA A CA 1
ATOM 1228 C C . A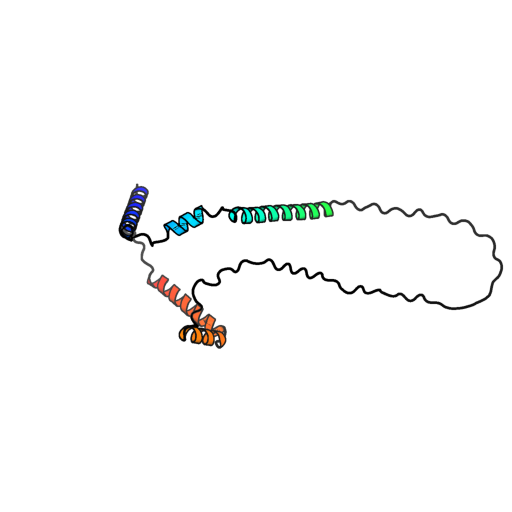LA A 1 157 ? -19.018 1.317 -16.602 1.00 82.44 157 ALA A C 1
ATOM 1230 O O . ALA A 1 157 ? -19.234 2.481 -16.281 1.00 82.44 157 ALA A O 1
ATOM 1231 N N . THR A 1 158 ? -18.930 0.332 -15.697 1.00 83.00 158 THR A N 1
ATOM 1232 C CA . THR A 1 158 ? -19.162 0.569 -14.257 1.00 83.00 158 THR A CA 1
ATOM 1233 C C . THR A 1 158 ? -18.119 1.485 -13.615 1.00 83.00 158 THR A C 1
ATOM 1235 O O . THR A 1 158 ? -18.449 2.270 -12.730 1.00 83.00 158 THR A O 1
ATOM 1238 N N . ILE A 1 159 ? -16.860 1.412 -14.062 1.00 86.25 159 ILE A N 1
ATOM 1239 C CA . ILE A 1 159 ? -15.794 2.304 -13.584 1.00 86.25 159 ILE A CA 1
ATOM 1240 C C . ILE A 1 159 ? -16.057 3.731 -14.071 1.00 86.25 159 ILE A C 1
ATOM 1242 O O . ILE A 1 159 ? -16.025 4.665 -13.275 1.00 86.25 159 ILE A O 1
ATOM 1246 N N . ARG A 1 160 ? -16.394 3.886 -15.354 1.00 87.69 160 ARG A N 1
ATOM 1247 C CA . ARG A 1 160 ? -16.671 5.189 -15.960 1.00 87.69 160 ARG A CA 1
ATOM 1248 C C . ARG A 1 160 ? -17.884 5.884 -15.342 1.00 87.69 160 ARG A C 1
ATOM 1250 O O . ARG A 1 160 ? -17.817 7.067 -15.036 1.00 87.69 160 ARG A O 1
ATOM 1257 N N . GLU A 1 161 ? -18.971 5.153 -15.112 1.00 87.56 161 GLU A N 1
ATOM 1258 C CA . GLU A 1 161 ? -20.175 5.693 -14.468 1.00 87.56 161 GLU A CA 1
ATOM 1259 C C . GLU A 1 161 ? -19.880 6.198 -13.045 1.00 87.56 161 GLU A C 1
ATOM 1261 O O . GLU A 1 161 ? -20.408 7.222 -12.609 1.00 87.56 161 GLU A O 1
ATOM 1266 N N . ARG A 1 162 ? -18.987 5.511 -12.322 1.00 88.00 162 ARG A N 1
ATOM 1267 C CA . ARG A 1 162 ? -18.546 5.946 -10.996 1.00 88.00 162 ARG A CA 1
ATOM 1268 C C . ARG A 1 162 ? -17.741 7.247 -11.052 1.00 88.00 162 ARG A C 1
ATOM 1270 O O . ARG A 1 162 ? -18.000 8.132 -10.243 1.00 88.00 162 ARG A O 1
ATOM 1277 N N . GLU A 1 163 ? -16.809 7.368 -11.993 1.00 88.12 163 GLU A N 1
ATOM 1278 C CA . GLU A 1 163 ? -16.007 8.586 -12.188 1.00 88.12 163 GLU A CA 1
ATOM 1279 C C . GLU A 1 163 ? -16.881 9.785 -12.574 1.00 88.12 163 GLU A C 1
ATOM 1281 O O . GLU A 1 163 ? -16.718 10.876 -12.034 1.00 88.12 163 GLU A O 1
ATOM 1286 N N . GLU A 1 164 ? -17.859 9.579 -13.459 1.00 87.19 164 GLU A N 1
ATOM 1287 C CA . GLU A 1 164 ? -18.803 10.624 -13.867 1.00 87.19 164 GLU A CA 1
ATOM 1288 C C . GLU A 1 164 ? -19.666 11.089 -12.688 1.00 87.19 164 GLU A C 1
ATOM 1290 O O . GLU A 1 164 ? -19.911 12.286 -12.528 1.00 87.19 164 GLU A O 1
ATOM 1295 N N . ARG A 1 165 ? -20.076 10.163 -11.816 1.00 85.25 165 ARG A N 1
ATOM 1296 C CA . ARG A 1 165 ? -20.809 10.500 -10.597 1.00 85.25 165 ARG A CA 1
ATOM 1297 C C . ARG A 1 165 ? -19.936 11.282 -9.617 1.00 85.25 165 ARG A C 1
ATOM 1299 O O . ARG A 1 165 ? -20.398 12.283 -9.087 1.00 85.25 165 ARG A O 1
ATOM 1306 N N . GLU A 1 166 ? -18.694 10.862 -9.382 1.00 83.94 166 GLU A N 1
ATOM 1307 C CA . GLU A 1 166 ? -17.743 11.573 -8.510 1.00 83.94 166 GLU A CA 1
ATOM 1308 C C . GLU A 1 166 ? -17.439 12.991 -9.042 1.00 83.94 166 GLU A C 1
ATOM 1310 O O . GLU A 1 166 ? -17.488 13.950 -8.275 1.00 83.94 166 GLU A O 1
ATOM 1315 N N . ALA A 1 167 ? -17.281 13.164 -10.357 1.00 81.19 167 ALA A N 1
ATOM 1316 C CA . ALA A 1 167 ? -17.116 14.482 -10.978 1.00 81.19 167 ALA A CA 1
ATOM 1317 C C . ALA A 1 167 ? -18.367 15.378 -10.846 1.00 81.19 167 ALA A C 1
ATOM 1319 O O . ALA A 1 167 ? -18.261 16.598 -10.679 1.00 81.19 167 ALA A O 1
ATOM 1320 N N . GLN A 1 168 ? -19.568 14.790 -10.896 1.00 80.00 168 GLN A N 1
ATOM 1321 C CA . GLN A 1 168 ? -20.813 15.516 -10.622 1.00 80.00 168 GLN A CA 1
ATOM 1322 C C . GLN A 1 168 ? -20.881 15.987 -9.166 1.00 80.00 168 GLN A C 1
ATOM 1324 O O . GLN A 1 168 ? -21.226 17.144 -8.933 1.00 80.00 168 GLN A O 1
ATOM 1329 N N . TRP A 1 169 ? -20.482 15.143 -8.207 1.00 74.38 169 TRP A N 1
ATOM 1330 C CA . TRP A 1 169 ? -20.392 15.536 -6.797 1.00 74.38 169 TRP A CA 1
ATOM 1331 C C . TRP A 1 169 ? -19.437 16.717 -6.595 1.00 74.38 169 TRP A C 1
ATOM 1333 O O . TRP A 1 169 ? -19.786 17.653 -5.884 1.00 74.38 169 TRP A O 1
ATOM 1343 N N . GLU A 1 170 ? -18.270 16.722 -7.243 1.00 75.69 170 GLU A N 1
ATOM 1344 C CA . GLU A 1 170 ? -17.312 17.837 -7.156 1.00 75.69 170 GLU A CA 1
ATOM 1345 C C . GLU A 1 170 ? -17.862 19.142 -7.748 1.00 75.69 170 GLU A C 1
ATOM 1347 O O . GLU A 1 170 ? -17.583 20.228 -7.240 1.00 75.69 170 GLU A O 1
ATOM 1352 N N . THR A 1 171 ? -18.679 19.042 -8.798 1.00 75.12 171 THR A N 1
ATOM 1353 C CA . THR A 1 171 ? -19.301 20.212 -9.431 1.00 75.12 171 THR A CA 1
ATOM 1354 C C . THR A 1 171 ? -20.444 20.771 -8.580 1.00 75.12 171 THR A C 1
ATOM 1356 O O . THR A 1 171 ? -20.572 21.987 -8.442 1.00 75.12 171 THR A O 1
ATOM 1359 N N . GLU A 1 172 ? -21.264 19.899 -7.987 1.00 71.94 172 GLU A N 1
ATOM 1360 C CA . GLU A 1 172 ? -22.394 20.279 -7.129 1.00 71.94 172 GLU A CA 1
ATOM 1361 C C . GLU A 1 172 ? -21.931 20.843 -5.774 1.00 71.94 172 GLU A C 1
ATOM 1363 O O . GLU A 1 172 ? -22.522 21.794 -5.265 1.00 71.94 172 GLU A O 1
ATOM 1368 N N . PHE A 1 173 ? -20.829 20.325 -5.221 1.00 66.31 173 PHE A N 1
ATOM 1369 C CA . PHE A 1 173 ? -20.226 20.791 -3.965 1.00 66.31 173 PHE A CA 1
ATOM 1370 C C . PHE A 1 173 ? -19.110 21.830 -4.146 1.00 66.31 173 PHE A C 1
ATOM 1372 O O . PHE A 1 173 ? -18.285 22.000 -3.244 1.00 66.31 173 PHE A O 1
ATOM 1379 N N . ASN A 1 174 ? -19.087 22.563 -5.266 1.00 65.88 174 ASN A N 1
ATOM 1380 C CA . ASN A 1 174 ? -18.205 23.716 -5.452 1.00 65.88 174 ASN A CA 1
ATOM 1381 C C . ASN A 1 174 ? -18.569 24.819 -4.438 1.00 65.88 174 ASN A C 1
ATOM 1383 O O . ASN A 1 174 ? -19.356 25.726 -4.714 1.00 65.88 174 ASN A O 1
ATOM 1387 N N . MET A 1 175 ? -18.042 24.685 -3.219 1.00 61.00 175 MET A N 1
ATOM 1388 C CA . MET A 1 175 ? -18.233 25.628 -2.130 1.00 61.00 175 MET A CA 1
ATOM 1389 C C . MET A 1 175 ? -17.655 26.975 -2.571 1.00 61.00 175 MET A C 1
ATOM 1391 O O . MET A 1 175 ? -16.461 27.039 -2.884 1.00 61.00 175 MET A O 1
ATOM 1395 N N . PRO A 1 176 ? -18.460 28.054 -2.608 1.00 68.50 176 PRO A N 1
ATOM 1396 C CA . PRO A 1 176 ? -17.933 29.373 -2.912 1.00 68.50 176 PRO A CA 1
ATOM 1397 C C . PRO A 1 176 ? -16.809 29.699 -1.918 1.00 68.50 176 PRO A C 1
ATOM 1399 O O . PRO A 1 176 ? -16.909 29.329 -0.742 1.00 68.50 176 PRO A O 1
ATOM 1402 N N . PRO A 1 177 ? -15.724 30.359 -2.362 1.00 67.31 177 PRO A N 1
ATOM 1403 C CA . PRO A 1 177 ? -14.642 30.723 -1.462 1.00 67.31 177 PRO A CA 1
ATOM 1404 C C . PRO A 1 177 ? -15.215 31.549 -0.306 1.00 67.31 177 PRO A C 1
ATOM 1406 O O . PRO A 1 177 ? -15.892 32.549 -0.534 1.00 67.31 177 PRO A O 1
ATOM 1409 N N . LEU A 1 178 ? -14.922 31.139 0.930 1.00 60.09 178 LEU A N 1
ATOM 1410 C CA . LEU A 1 178 ? -15.355 31.773 2.188 1.00 60.09 178 LEU A CA 1
ATOM 1411 C C . LEU A 1 178 ? -14.747 33.173 2.428 1.00 60.09 178 LEU A C 1
ATOM 1413 O O . LEU A 1 178 ? -14.653 33.620 3.564 1.00 60.09 178 LEU A O 1
ATOM 1417 N N . ASN A 1 179 ? -14.344 33.877 1.370 1.00 63.38 179 ASN A N 1
ATOM 1418 C CA . ASN A 1 179 ? -13.730 35.195 1.438 1.00 63.38 179 ASN A CA 1
ATOM 1419 C C . ASN A 1 179 ? -14.520 36.175 0.567 1.00 63.38 179 AS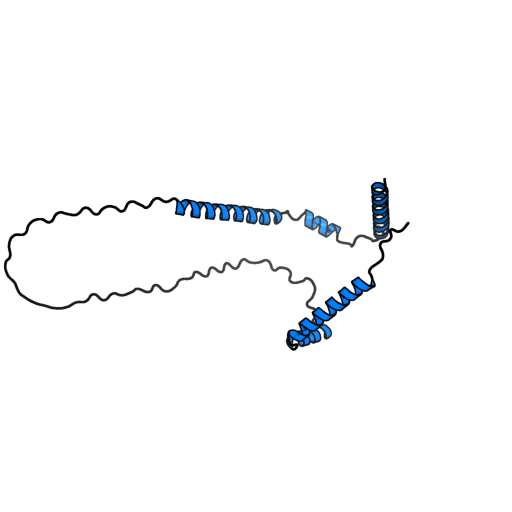N A C 1
ATOM 1421 O O . ASN A 1 179 ? -14.141 36.470 -0.567 1.00 63.38 179 ASN A O 1
ATOM 1425 N N . ALA A 1 180 ? -15.614 36.680 1.121 1.00 55.56 180 ALA A N 1
ATOM 1426 C CA . ALA A 1 180 ? -16.215 37.937 0.710 1.00 55.56 180 ALA A CA 1
ATOM 1427 C C . ALA A 1 180 ? -16.779 38.617 1.960 1.00 55.56 180 ALA A C 1
ATOM 1429 O O . ALA A 1 180 ? -17.978 38.543 2.196 1.00 55.56 180 ALA A O 1
ATOM 1430 N N . GLU A 1 181 ? -15.884 39.176 2.781 1.00 47.69 181 GLU A N 1
ATOM 1431 C CA . GLU A 1 181 ? -16.055 40.414 3.564 1.00 47.69 181 GLU A CA 1
ATOM 1432 C C . GLU A 1 181 ? -14.734 40.813 4.241 1.00 47.69 181 GLU A C 1
ATOM 1434 O O . GLU A 1 181 ? -14.062 39.933 4.829 1.00 47.69 181 GLU A O 1
#

Foldseek 3Di:
DVVVVVVVVVVVVVVVVVVVVVPPDPDPCPVVVVVVVVPPPPVVVVVVVVVVVVVVVVVVVVVVVVVVVVPDDPDPDPDPPDDDDDDDDDDDDDDDDDDDDDDDDDDDDDDDDDPPPPPPPPDDPDPPPDDDPDPDDPVRVVVVVCVVPPDVVVVVVVVVVVVVVVVVVCVVPPPDPPDDD

Sequence (181 aa):
MSDRKDKTFIDDLVEQSLDRRREIEPLRGLEERLLARLRSPRQVWWAGWAWRLASALAALAVIAAVVGHRTRPPARRPVAQVSTPAPLAVPARLPRATPAKPLRAAPRRANHARPASMTAQSSEPMPNTFPTPTPLTEQERLLLRFVQAAPAQVLLATIREREEREAQWETEFNMPPLNAE

Secondary structure (DSSP, 8-state):
--HHHHHHHHHHHHHHHHHHHHTS---TTHHHHHHHHHHS--HHHHHHHHHHHHHHHHHHHHHHHHHHHHT-PPP-PPPPP-PPPPPP-----------------------------------------SS------HHHHHHHHHHHHS-HHHHHHHHHHHHHHHHHHHHHT-PPPS---